Protein AF-A0A2T9JF38-F1 (afdb_monomer_lite)

Radius of gyration: 33.69 Å; chains: 1; bounding box: 72×88×71 Å

Sequence (178 aa):
MRRSRATEAAFLSAVFTAFGACALAQDLPLPDLKAVETLREDLQLEVWINGRNTGLVAAVVREADGRLRMRADEMRAVGLAAPGMELVELATIRGLSATYDDLGQRLMVTADIDQLAIQRFDLSVRREAAGAPRQDLGAVLNYIFSADGGQTDADDRLGVDALGLAVEAMKVVHPGRC

Structure (mmCIF, N/CA/C/O backbone):
data_AF-A0A2T9JF38-F1
#
_entry.id   AF-A0A2T9JF38-F1
#
loop_
_atom_site.group_PDB
_atom_site.id
_atom_site.type_symbol
_atom_site.label_atom_id
_atom_site.label_alt_id
_atom_site.label_comp_id
_atom_site.label_asym_id
_atom_site.label_entity_id
_a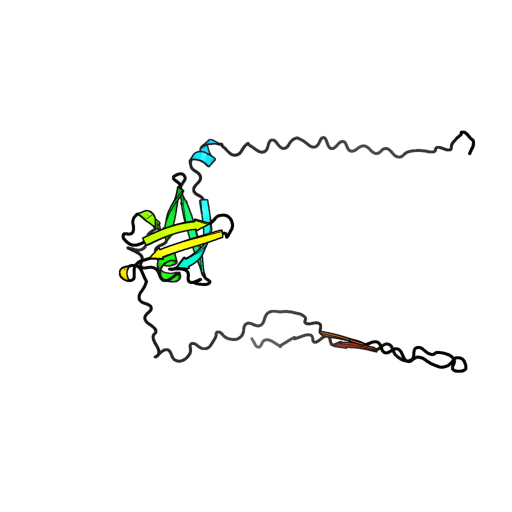tom_site.label_seq_id
_atom_site.pdbx_PDB_ins_code
_atom_site.Cartn_x
_atom_site.Cartn_y
_atom_site.Cartn_z
_atom_site.occupancy
_atom_site.B_iso_or_equiv
_atom_site.auth_seq_id
_atom_site.auth_comp_id
_atom_site.auth_asym_id
_atom_site.auth_atom_id
_atom_site.pdbx_PDB_model_num
ATOM 1 N N . MET A 1 1 ? 2.258 63.583 -37.640 1.00 39.22 1 MET A N 1
ATOM 2 C CA . MET A 1 1 ? 1.089 64.437 -37.311 1.00 39.22 1 MET A CA 1
ATOM 3 C C . MET A 1 1 ? 0.297 64.709 -38.587 1.00 39.22 1 MET A C 1
ATOM 5 O O . MET A 1 1 ? 0.940 65.047 -39.568 1.00 39.22 1 MET A O 1
ATOM 9 N N . ARG A 1 2 ? -1.051 64.636 -38.521 1.00 37.09 2 ARG A N 1
ATOM 10 C CA . ARG A 1 2 ? -2.066 64.882 -39.588 1.00 37.09 2 ARG A CA 1
ATOM 11 C C . ARG A 1 2 ? -2.128 63.821 -40.708 1.00 37.09 2 ARG A C 1
ATOM 13 O O . ARG A 1 2 ? -1.087 63.416 -41.183 1.00 37.09 2 ARG A O 1
ATOM 20 N N . ARG A 1 3 ? -3.272 63.375 -41.250 1.00 40.91 3 ARG A N 1
ATOM 21 C CA . ARG A 1 3 ? -4.724 63.397 -40.933 1.00 40.91 3 ARG A CA 1
ATOM 22 C C . ARG A 1 3 ? -5.408 62.676 -42.128 1.00 40.91 3 ARG A C 1
ATOM 24 O O . ARG A 1 3 ? -5.116 63.109 -43.230 1.00 40.91 3 ARG A O 1
ATOM 31 N N . SER A 1 4 ? -6.352 61.737 -41.894 1.00 42.59 4 SER A N 1
ATOM 32 C CA . SER A 1 4 ? -7.559 61.401 -42.729 1.00 42.59 4 SER A CA 1
ATOM 33 C C . SER A 1 4 ? -7.383 60.996 -44.221 1.00 42.59 4 SER A C 1
ATOM 35 O O . SER A 1 4 ? -6.493 61.498 -44.876 1.00 42.59 4 SER A O 1
ATOM 37 N N . ARG A 1 5 ? -8.211 60.198 -44.920 1.00 45.69 5 ARG A N 1
ATOM 38 C CA . ARG A 1 5 ? -9.426 59.364 -44.733 1.00 45.69 5 ARG A CA 1
ATOM 39 C C . ARG A 1 5 ? -9.682 58.658 -46.099 1.00 45.69 5 ARG A C 1
ATOM 41 O O . ARG A 1 5 ? -9.418 59.318 -47.093 1.00 45.69 5 ARG A O 1
ATOM 48 N N . ALA A 1 6 ? -10.333 57.477 -46.094 1.00 41.47 6 ALA A N 1
ATOM 49 C CA . ALA A 1 6 ? -11.265 56.951 -47.131 1.00 41.47 6 ALA A CA 1
ATOM 50 C C . ALA A 1 6 ? -10.674 56.648 -48.545 1.00 41.47 6 ALA A C 1
ATOM 52 O O . ALA A 1 6 ? -9.717 57.286 -48.946 1.00 41.47 6 ALA A O 1
ATOM 53 N N . THR A 1 7 ? -11.111 55.690 -49.372 1.00 43.50 7 THR A N 1
ATOM 54 C CA . THR A 1 7 ? -12.379 54.952 -49.529 1.00 43.50 7 THR A CA 1
ATOM 55 C C . THR A 1 7 ? -12.152 53.804 -50.540 1.00 43.50 7 THR A C 1
ATOM 57 O O . THR A 1 7 ? -11.337 53.976 -51.438 1.00 43.50 7 THR A O 1
ATOM 60 N N . GLU A 1 8 ? -12.941 52.723 -50.404 1.00 41.94 8 GLU A N 1
ATOM 61 C CA . GLU A 1 8 ? -13.509 51.848 -51.466 1.00 41.94 8 GLU A CA 1
ATOM 62 C C . GLU A 1 8 ? -12.594 51.090 -52.454 1.00 41.94 8 GLU A C 1
ATOM 64 O O . GLU A 1 8 ? -11.522 51.533 -52.825 1.00 41.94 8 GLU A O 1
ATOM 69 N N . ALA A 1 9 ? -12.987 49.981 -53.080 1.00 37.94 9 ALA A N 1
ATOM 70 C CA . ALA A 1 9 ? -13.940 48.888 -52.860 1.00 37.94 9 ALA A CA 1
ATOM 71 C C . ALA A 1 9 ? -13.907 48.055 -54.157 1.00 37.94 9 ALA A C 1
ATOM 73 O O . ALA A 1 9 ? -13.873 48.626 -55.243 1.00 37.94 9 ALA A O 1
ATOM 74 N N . ALA A 1 10 ? -13.954 46.729 -54.040 1.00 40.03 10 ALA A N 1
ATOM 75 C CA . ALA A 1 10 ? -14.469 45.767 -55.029 1.00 40.03 10 ALA A CA 1
ATOM 76 C C . ALA A 1 10 ? -14.359 44.394 -54.336 1.00 40.03 10 ALA A C 1
ATOM 78 O O . ALA A 1 10 ? -13.254 43.910 -54.128 1.00 40.03 10 ALA A O 1
ATOM 79 N N . PHE A 1 11 ? -15.375 43.830 -53.674 1.00 39.81 11 PHE A N 1
ATOM 80 C CA . PHE A 1 11 ? -16.664 43.307 -54.156 1.00 39.81 11 PHE A CA 1
ATOM 81 C C . PHE A 1 11 ? -16.577 42.422 -55.404 1.00 39.81 11 PHE A C 1
ATOM 83 O O . PHE A 1 11 ? -16.560 42.930 -56.517 1.00 39.81 11 PHE A O 1
ATOM 90 N N . LEU A 1 12 ? -16.609 41.101 -55.184 1.00 36.16 12 LEU A N 1
ATOM 91 C CA . LEU A 1 12 ? -17.494 40.128 -55.855 1.00 36.16 12 LEU A CA 1
ATOM 92 C C . LEU A 1 12 ? -17.318 38.764 -55.157 1.00 36.16 12 LEU A C 1
ATOM 94 O O . LEU A 1 12 ? -16.250 38.168 -55.197 1.00 36.16 12 LEU A O 1
ATOM 98 N N . SER A 1 13 ? -18.252 38.423 -54.264 1.00 35.19 13 SER A N 1
ATOM 99 C CA . SER A 1 13 ? -19.348 37.451 -54.475 1.00 35.19 13 SER A CA 1
ATOM 100 C C . SER A 1 13 ? -18.875 35.997 -54.407 1.00 35.19 13 SER A C 1
ATOM 102 O O . SER A 1 13 ? -18.159 35.521 -55.272 1.00 35.19 13 SER A O 1
ATOM 104 N N . ALA A 1 14 ? -19.133 35.302 -53.300 1.00 44.84 14 ALA A N 1
ATOM 105 C CA . ALA A 1 14 ? -20.412 34.674 -52.935 1.00 44.84 14 ALA A CA 1
ATOM 106 C C . ALA A 1 14 ? -20.566 33.277 -53.552 1.00 44.84 14 ALA A C 1
ATOM 108 O O . ALA A 1 14 ? -21.000 33.133 -54.688 1.00 44.84 14 ALA A O 1
ATOM 109 N N . VAL A 1 15 ? -20.316 32.254 -52.731 1.00 45.62 15 VAL A N 1
ATOM 110 C CA . VAL A 1 15 ? -21.091 31.010 -52.764 1.00 45.62 15 VAL A CA 1
ATOM 111 C C . VAL A 1 15 ? -21.469 30.687 -51.323 1.00 45.62 15 VAL A C 1
ATOM 113 O O . VAL A 1 15 ? -20.693 30.146 -50.540 1.00 45.62 15 VAL A O 1
ATOM 116 N N . PHE A 1 16 ? -22.677 31.111 -50.971 1.00 44.50 16 PHE A N 1
ATOM 117 C CA . PHE A 1 16 ? -23.391 30.702 -49.775 1.00 44.50 16 PHE A CA 1
ATOM 118 C C . PHE A 1 16 ? -23.996 29.331 -50.095 1.00 44.50 16 PHE A C 1
ATOM 120 O O . PHE A 1 16 ? -24.959 29.254 -50.855 1.00 44.50 16 PHE A O 1
ATOM 127 N N . THR A 1 17 ? -23.423 28.252 -49.560 1.00 50.06 17 THR A N 1
ATOM 128 C CA . THR A 1 17 ? -24.114 26.955 -49.538 1.00 50.06 17 THR A CA 1
ATOM 129 C C . THR A 1 17 ? -24.452 26.650 -48.093 1.00 50.06 17 THR A C 1
ATOM 131 O O . THR A 1 17 ? -23.574 26.465 -47.253 1.00 50.06 17 THR A O 1
ATOM 134 N N . ALA A 1 18 ? -25.748 26.691 -47.816 1.00 51.22 18 ALA A N 1
ATOM 135 C CA . ALA A 1 18 ? -26.342 26.421 -46.529 1.00 51.22 18 ALA A CA 1
ATOM 136 C C . ALA A 1 18 ? -26.064 24.980 -46.092 1.00 51.22 18 ALA A C 1
ATOM 138 O O . ALA A 1 18 ? -26.424 24.041 -46.794 1.00 51.22 18 ALA A O 1
ATOM 139 N N . PHE A 1 19 ? -25.531 24.814 -44.886 1.00 38.62 19 PHE A N 1
ATOM 140 C CA . PHE A 1 19 ? -25.951 23.723 -44.020 1.00 38.62 19 PHE A CA 1
ATOM 141 C C . PHE A 1 19 ? -26.128 24.301 -42.624 1.00 38.62 19 PHE A C 1
ATOM 143 O O . PHE A 1 19 ? -25.174 24.548 -41.888 1.00 38.62 19 PHE A O 1
ATOM 150 N N . GLY A 1 20 ? -27.387 24.586 -42.294 1.00 50.03 20 GLY A N 1
ATOM 151 C CA . GLY A 1 20 ? -27.786 24.787 -40.918 1.00 50.03 20 GLY A CA 1
ATOM 152 C C . GLY A 1 20 ? -27.556 23.484 -40.167 1.00 50.03 20 GLY A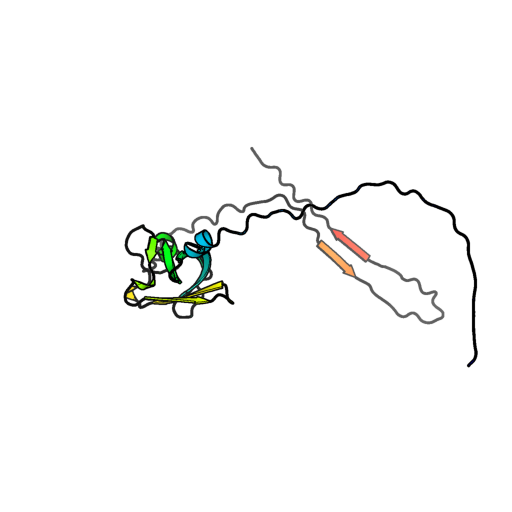 C 1
ATOM 153 O O . GLY A 1 20 ? -28.314 22.534 -40.327 1.00 50.03 20 GLY A O 1
ATOM 154 N N . ALA A 1 21 ? -26.522 23.449 -39.339 1.00 43.59 21 ALA A N 1
ATOM 155 C CA . ALA A 1 21 ? -26.504 22.578 -38.184 1.00 43.59 21 ALA A CA 1
ATOM 156 C C . ALA A 1 21 ? -26.959 23.435 -37.005 1.00 43.59 21 ALA A C 1
ATOM 158 O O . ALA A 1 21 ? -26.176 24.134 -36.365 1.00 43.59 21 ALA A O 1
ATOM 159 N N . CYS A 1 22 ? -28.268 23.408 -36.764 1.00 35.56 22 CYS A N 1
ATOM 160 C CA . CYS A 1 22 ? -28.802 23.623 -35.433 1.00 35.56 22 CYS A CA 1
ATOM 161 C C . CYS A 1 22 ? -28.127 22.553 -34.566 1.00 35.56 22 CYS A C 1
ATOM 163 O O . CYS A 1 22 ? -28.496 21.381 -34.623 1.00 35.56 22 CYS A O 1
ATOM 165 N N . ALA A 1 23 ? -27.039 22.912 -33.886 1.00 44.31 23 ALA A N 1
ATOM 166 C CA . ALA A 1 23 ? -26.442 22.037 -32.900 1.00 44.31 23 ALA A CA 1
ATOM 167 C C . ALA A 1 23 ? -27.452 21.967 -31.759 1.00 44.31 23 ALA A C 1
ATOM 169 O O . ALA A 1 23 ? -27.572 22.893 -30.958 1.00 44.31 23 ALA A O 1
ATOM 170 N N . LEU A 1 24 ? -28.248 20.900 -31.783 1.00 45.22 24 LEU A N 1
ATOM 171 C CA . LEU A 1 24 ? -29.112 20.507 -30.691 1.00 45.22 24 LEU A CA 1
ATOM 172 C C . LEU A 1 24 ? -28.282 20.581 -29.415 1.00 45.22 24 LEU A C 1
ATOM 174 O O . LEU A 1 24 ? -27.229 19.944 -29.325 1.00 45.22 24 LEU A O 1
ATOM 178 N N . ALA A 1 25 ? -28.758 21.368 -28.451 1.00 46.97 25 ALA A N 1
ATOM 179 C CA . ALA A 1 25 ? -28.444 21.119 -27.061 1.00 46.97 25 ALA A CA 1
ATOM 180 C C . ALA A 1 25 ? -28.701 19.627 -26.859 1.00 46.97 25 ALA A C 1
ATOM 182 O O . ALA A 1 25 ? -29.839 19.165 -26.960 1.00 46.97 25 ALA A O 1
ATOM 183 N N . GLN A 1 26 ? -27.625 18.857 -26.737 1.00 52.41 26 GLN A N 1
ATOM 184 C CA . GLN A 1 26 ? -27.740 17.476 -26.336 1.00 52.41 26 GLN A CA 1
ATOM 185 C C . GLN A 1 26 ? -28.323 17.569 -24.937 1.00 52.41 26 GLN A C 1
ATOM 187 O O . GLN A 1 26 ? -27.658 18.063 -24.026 1.00 52.41 26 GLN A O 1
ATOM 192 N N . ASP A 1 27 ? -29.590 17.189 -24.813 1.00 55.12 27 ASP A N 1
ATOM 193 C CA . ASP A 1 27 ? -30.247 16.915 -23.546 1.00 55.12 27 ASP A CA 1
ATOM 194 C C . ASP A 1 27 ? -29.539 15.675 -22.984 1.00 55.12 27 ASP A C 1
ATOM 196 O O . ASP A 1 27 ? -30.006 14.541 -23.083 1.00 55.12 27 ASP A O 1
ATOM 200 N N . LEU A 1 28 ? -28.291 15.881 -22.550 1.00 56.44 28 LEU A N 1
ATOM 201 C CA . LEU A 1 28 ? -27.549 14.955 -21.724 1.00 56.44 28 LEU A CA 1
ATOM 202 C C . LEU A 1 28 ? -28.453 14.784 -20.512 1.00 56.44 28 LEU A C 1
ATOM 204 O O . LEU A 1 28 ? -28.670 15.781 -19.816 1.00 56.44 28 LEU A O 1
ATOM 208 N N . PRO A 1 29 ? -29.029 13.588 -20.282 1.00 66.19 29 PRO A N 1
ATOM 209 C CA . PRO A 1 29 ? -29.806 13.378 -19.079 1.00 66.19 29 PRO A CA 1
ATOM 210 C C . PRO A 1 29 ? -28.912 13.817 -17.928 1.00 66.19 29 PRO A C 1
ATOM 212 O O . PRO A 1 29 ? -27.782 13.327 -17.811 1.00 66.19 29 PRO A O 1
ATOM 215 N N . LEU A 1 30 ? -29.372 14.809 -17.155 1.00 63.31 30 LEU A N 1
ATOM 216 C CA . LEU A 1 30 ? -28.656 15.219 -15.958 1.00 63.31 30 LEU A CA 1
ATOM 217 C C . LEU A 1 30 ? -28.352 13.928 -15.196 1.00 63.31 30 LEU A C 1
ATOM 219 O O . LEU A 1 30 ? -29.279 13.120 -15.044 1.00 63.31 30 LEU A O 1
ATOM 223 N N . PRO A 1 31 ? -27.089 13.682 -14.795 1.00 63.31 31 PRO A N 1
ATOM 224 C CA . PRO A 1 31 ? -26.779 12.511 -13.994 1.00 63.31 31 PRO A CA 1
ATOM 225 C C . PRO A 1 31 ? -27.791 12.486 -12.859 1.00 63.31 31 PRO A C 1
ATOM 227 O O . PRO A 1 31 ? -28.000 13.512 -12.208 1.00 63.31 31 PRO A O 1
ATOM 230 N N . ASP A 1 32 ? -28.497 11.363 -12.720 1.00 61.88 32 ASP A N 1
ATOM 231 C CA . ASP A 1 32 ? -29.547 11.227 -11.723 1.00 61.88 32 ASP A CA 1
ATOM 232 C C . ASP A 1 32 ? -28.925 11.593 -10.374 1.00 61.88 32 ASP A C 1
ATOM 234 O O . ASP A 1 32 ? -28.057 10.886 -9.864 1.00 61.88 32 ASP A O 1
ATOM 238 N N . LEU A 1 33 ? -29.295 12.751 -9.825 1.00 57.59 33 LEU A N 1
ATOM 239 C CA . LEU A 1 33 ? -28.689 13.269 -8.600 1.00 57.59 33 LEU A CA 1
ATOM 240 C C . LEU A 1 33 ? -28.942 12.301 -7.429 1.00 57.59 33 LEU A C 1
ATOM 242 O O . LEU A 1 33 ? -28.166 12.282 -6.478 1.00 57.59 33 LEU A O 1
ATOM 246 N N . LYS A 1 34 ? -29.954 11.421 -7.540 1.00 55.28 34 LYS A N 1
ATOM 247 C CA . LYS A 1 34 ? -30.171 10.298 -6.614 1.00 55.28 34 LYS A CA 1
ATOM 248 C C . LYS A 1 34 ? -29.174 9.149 -6.794 1.00 55.28 34 LYS A C 1
ATOM 250 O O . LYS A 1 34 ? -28.845 8.473 -5.822 1.00 55.28 34 LYS A O 1
ATOM 255 N N . ALA A 1 35 ? -28.665 8.922 -8.006 1.00 55.59 35 ALA A N 1
ATOM 256 C CA . ALA A 1 35 ? -27.570 7.977 -8.238 1.00 55.59 35 ALA A CA 1
ATOM 257 C C . ALA A 1 35 ? -26.249 8.495 -7.645 1.00 55.59 35 ALA A C 1
ATOM 259 O O . ALA A 1 35 ? -25.429 7.700 -7.199 1.00 55.59 35 ALA A O 1
ATOM 260 N N . VAL A 1 36 ? -26.073 9.820 -7.560 1.00 54.75 36 VAL A N 1
ATOM 261 C CA . VAL A 1 36 ? -24.929 10.437 -6.866 1.00 54.75 36 VAL A CA 1
ATOM 262 C C . VAL A 1 36 ? -25.018 10.238 -5.341 1.00 54.75 36 VAL A C 1
ATOM 264 O O . VAL A 1 36 ? -24.005 10.018 -4.687 1.00 54.75 36 VAL A O 1
ATOM 267 N N . GLU A 1 37 ? -26.225 10.215 -4.765 1.00 55.34 37 GLU A N 1
ATOM 268 C CA . GLU A 1 37 ? -26.452 9.913 -3.335 1.00 55.34 37 GLU A CA 1
ATOM 269 C C . GLU A 1 37 ? -26.152 8.449 -2.957 1.00 55.34 37 GLU A C 1
ATOM 271 O O . GLU A 1 37 ? -25.930 8.135 -1.791 1.00 55.34 37 GLU A O 1
ATOM 276 N N . THR A 1 38 ? -26.111 7.549 -3.942 1.00 58.97 38 THR A N 1
ATOM 277 C CA . THR A 1 38 ? -25.743 6.132 -3.777 1.00 58.97 38 THR A CA 1
ATOM 278 C C . THR A 1 38 ? -24.448 5.788 -4.515 1.00 58.97 38 THR A C 1
ATOM 280 O O . THR A 1 38 ? -24.205 4.622 -4.839 1.00 58.97 38 THR A O 1
ATOM 283 N N . LEU A 1 39 ? -23.604 6.792 -4.781 1.00 70.00 39 LEU A N 1
ATOM 284 C CA . LEU A 1 39 ? -22.399 6.620 -5.581 1.00 70.00 39 LEU A CA 1
ATOM 285 C C . LEU A 1 39 ? -21.367 5.801 -4.809 1.00 70.00 39 LEU A C 1
ATOM 287 O O . LEU A 1 39 ? -20.657 6.276 -3.925 1.00 70.00 39 LEU A O 1
ATOM 291 N N . ARG A 1 40 ? -21.321 4.521 -5.154 1.00 82.50 40 ARG A N 1
ATOM 292 C CA . ARG A 1 40 ? -20.204 3.644 -4.856 1.00 82.50 40 ARG A CA 1
ATOM 293 C C . ARG A 1 40 ? -19.128 3.915 -5.901 1.00 82.50 40 ARG A C 1
ATOM 295 O O . ARG A 1 40 ? -19.359 3.692 -7.086 1.00 82.50 40 ARG A O 1
ATOM 302 N N . GLU A 1 41 ? -17.974 4.389 -5.458 1.00 88.12 41 GLU A N 1
ATOM 303 C CA . GLU A 1 41 ? -16.841 4.704 -6.326 1.00 88.12 41 GLU A CA 1
ATOM 304 C C . GLU A 1 41 ? -15.815 3.572 -6.242 1.00 88.12 41 GLU A C 1
ATOM 306 O O . GLU A 1 41 ? -15.336 3.236 -5.158 1.00 88.12 41 GLU A O 1
ATOM 311 N N . ASP A 1 42 ? -15.475 2.972 -7.381 1.00 90.69 42 ASP A N 1
ATOM 312 C CA . ASP A 1 42 ? -14.341 2.055 -7.483 1.00 90.69 42 ASP A CA 1
ATOM 313 C C . ASP A 1 42 ? -13.075 2.876 -7.777 1.00 90.69 42 ASP A C 1
ATOM 315 O O . ASP A 1 42 ? -12.896 3.419 -8.868 1.00 90.69 42 ASP A O 1
ATOM 319 N N . LEU A 1 43 ? -12.200 2.985 -6.782 1.00 91.56 43 LEU A N 1
ATOM 320 C CA . LEU A 1 43 ? -10.957 3.747 -6.818 1.00 91.56 43 LEU A CA 1
ATOM 321 C C . LEU A 1 43 ? -9.764 2.810 -7.024 1.00 91.56 43 LEU A C 1
ATOM 323 O O . LEU A 1 43 ? -9.700 1.721 -6.458 1.00 91.56 43 LEU A O 1
ATOM 327 N N . GLN A 1 44 ? -8.790 3.256 -7.812 1.00 92.81 44 GLN A N 1
ATOM 328 C CA . GLN A 1 44 ? -7.494 2.595 -7.967 1.00 92.81 44 GLN A CA 1
ATOM 329 C C . GLN A 1 44 ? -6.453 3.458 -7.264 1.00 92.81 44 GLN A C 1
ATOM 331 O O . GLN A 1 44 ? -6.158 4.555 -7.737 1.00 92.81 44 GLN A O 1
ATOM 336 N N . LEU A 1 45 ? -5.961 3.003 -6.112 1.00 93.62 45 LEU A N 1
ATOM 337 C CA . LEU A 1 45 ? -5.139 3.817 -5.214 1.00 93.62 45 LEU A CA 1
ATOM 338 C C . LEU A 1 45 ? -3.768 3.188 -4.994 1.00 93.62 45 LEU A C 1
ATOM 340 O O . LEU A 1 45 ? -3.665 1.990 -4.734 1.00 93.62 45 LEU A O 1
ATOM 344 N N . GLU A 1 46 ? -2.719 4.008 -5.047 1.00 94.00 46 GLU A N 1
ATOM 345 C CA . GLU A 1 46 ? -1.375 3.586 -4.643 1.00 94.00 46 GLU A CA 1
ATOM 346 C C . GLU A 1 46 ? -1.337 3.372 -3.124 1.00 94.00 46 GLU A C 1
ATOM 348 O O . GLU A 1 46 ? -1.712 4.261 -2.354 1.00 94.00 46 GLU A O 1
ATOM 353 N N . VAL A 1 47 ? -0.874 2.204 -2.676 1.00 92.94 47 VAL A N 1
ATOM 354 C CA . VAL A 1 47 ? -0.921 1.833 -1.258 1.00 92.9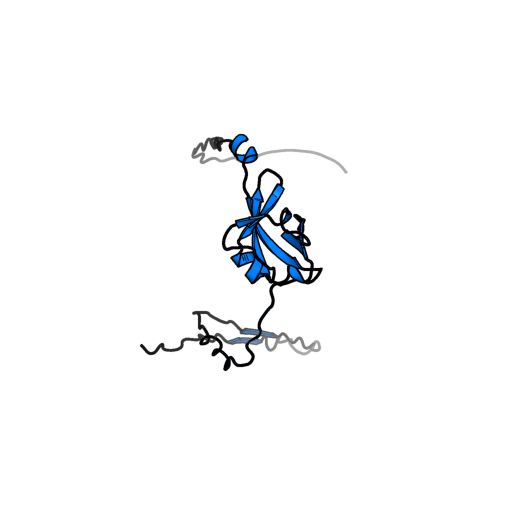4 47 VAL A CA 1
ATOM 355 C C . VAL A 1 47 ? 0.395 2.134 -0.550 1.00 92.94 47 VAL A C 1
ATOM 357 O O . VAL A 1 47 ? 1.472 1.661 -0.923 1.00 92.94 47 VAL A O 1
ATOM 360 N N . TRP A 1 48 ? 0.292 2.890 0.537 1.00 94.31 48 TRP A N 1
ATOM 361 C CA . TRP A 1 48 ? 1.393 3.233 1.424 1.00 94.31 48 TRP A CA 1
ATOM 362 C C . TRP A 1 48 ? 1.121 2.639 2.799 1.00 94.31 48 TRP A C 1
ATOM 364 O O . TRP A 1 48 ? 0.106 2.957 3.407 1.00 94.31 48 TRP A O 1
ATOM 374 N N . ILE A 1 49 ? 2.022 1.803 3.312 1.00 93.12 49 ILE A N 1
ATOM 375 C CA . ILE A 1 49 ? 1.854 1.136 4.610 1.00 93.12 49 ILE A CA 1
ATOM 376 C C . ILE A 1 49 ? 2.916 1.649 5.574 1.00 93.12 49 ILE A C 1
ATOM 378 O O . ILE A 1 49 ? 4.110 1.539 5.300 1.00 93.12 49 ILE A O 1
ATOM 382 N N . ASN A 1 50 ? 2.496 2.209 6.710 1.00 93.19 50 ASN A N 1
ATOM 383 C CA . ASN A 1 50 ? 3.381 2.744 7.751 1.00 93.19 50 ASN A CA 1
ATOM 384 C C . ASN A 1 50 ? 4.440 3.718 7.186 1.00 93.19 50 ASN A C 1
ATOM 386 O O . ASN A 1 50 ? 5.610 3.685 7.566 1.00 93.19 50 ASN A O 1
ATOM 390 N N . GLY A 1 51 ? 4.038 4.555 6.222 1.00 88.62 51 GLY A N 1
ATOM 391 C CA . GLY A 1 51 ? 4.909 5.524 5.543 1.00 88.62 51 GLY A CA 1
ATOM 392 C C . GLY A 1 51 ? 5.832 4.940 4.464 1.00 88.62 51 GLY A C 1
ATOM 393 O O . GLY A 1 51 ? 6.564 5.691 3.823 1.00 88.62 51 GLY A O 1
ATOM 394 N N . ARG A 1 52 ? 5.800 3.623 4.224 1.00 89.19 52 ARG A N 1
ATOM 395 C CA . ARG A 1 52 ? 6.539 2.961 3.144 1.00 89.19 52 ARG A CA 1
ATOM 396 C C . ARG A 1 52 ? 5.647 2.799 1.917 1.00 89.19 52 ARG A C 1
ATOM 398 O O . ARG A 1 52 ? 4.562 2.230 2.010 1.00 89.19 52 ARG A O 1
ATOM 405 N N . ASN A 1 53 ? 6.147 3.229 0.762 1.00 89.06 53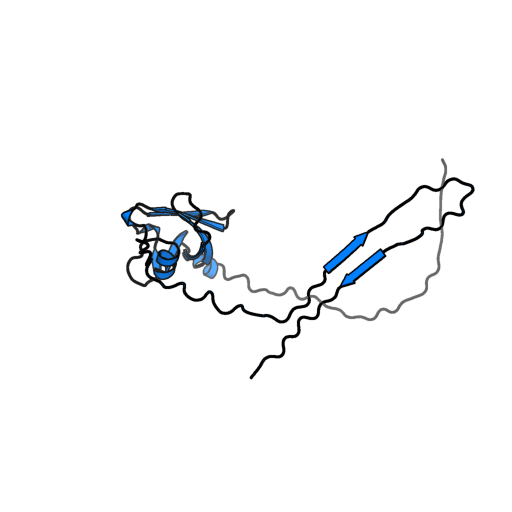 ASN A N 1
ATOM 406 C CA . ASN A 1 53 ? 5.504 2.941 -0.514 1.00 89.06 53 ASN A CA 1
ATOM 407 C C . ASN A 1 53 ? 5.638 1.442 -0.841 1.00 89.06 53 ASN A C 1
ATOM 409 O O . ASN A 1 53 ? 6.747 0.901 -0.823 1.00 89.06 53 ASN A O 1
ATOM 413 N N . THR A 1 54 ? 4.515 0.778 -1.116 1.00 87.75 54 THR A N 1
ATOM 414 C CA . THR A 1 54 ? 4.499 -0.623 -1.568 1.00 87.75 54 THR A CA 1
ATOM 415 C C . THR A 1 54 ? 4.791 -0.756 -3.066 1.00 87.75 54 THR A C 1
ATOM 417 O O . THR A 1 54 ? 5.204 -1.821 -3.513 1.00 87.75 54 THR A O 1
ATOM 420 N N . GLY A 1 55 ? 4.609 0.322 -3.835 1.00 88.00 55 GLY A N 1
ATOM 421 C CA . GLY A 1 55 ? 4.667 0.352 -5.295 1.00 88.00 55 GLY A CA 1
ATOM 422 C C . GLY A 1 55 ? 3.468 -0.329 -5.958 1.00 88.00 55 GLY A C 1
ATOM 423 O O . GLY A 1 55 ? 3.487 -0.551 -7.166 1.00 88.00 55 GLY A O 1
ATOM 424 N N . LEU A 1 56 ? 2.453 -0.696 -5.172 1.00 90.25 56 LEU A N 1
ATOM 425 C CA . LEU A 1 56 ? 1.285 -1.440 -5.619 1.00 90.25 56 LEU A CA 1
ATOM 426 C C . LEU A 1 56 ? 0.060 -0.531 -5.650 1.00 90.25 56 LEU A C 1
ATOM 428 O O . LEU A 1 56 ? -0.129 0.325 -4.784 1.00 90.25 56 LEU A O 1
ATOM 432 N N . VAL A 1 57 ? -0.781 -0.754 -6.656 1.00 92.19 57 VAL A N 1
ATOM 433 C CA . VAL A 1 57 ? -2.083 -0.106 -6.804 1.00 92.19 57 VAL A CA 1
ATOM 434 C C . VAL A 1 57 ? -3.147 -1.135 -6.464 1.00 92.19 57 VAL A C 1
ATOM 436 O O . VAL A 1 57 ? -3.137 -2.221 -7.039 1.00 92.19 57 VAL A O 1
ATOM 439 N N . ALA A 1 58 ? -4.035 -0.797 -5.533 1.00 91.19 58 ALA A N 1
ATOM 440 C CA . ALA A 1 58 ? -5.126 -1.665 -5.109 1.00 91.19 58 ALA A CA 1
ATOM 441 C C . ALA A 1 58 ? -6.484 -1.060 -5.457 1.00 91.19 58 ALA A C 1
ATOM 443 O O . ALA A 1 58 ? -6.684 0.159 -5.387 1.00 91.19 58 ALA A O 1
ATOM 444 N N . ALA A 1 59 ? -7.433 -1.943 -5.761 1.00 93.25 59 ALA A N 1
ATOM 445 C CA . ALA A 1 59 ? -8.824 -1.573 -5.961 1.00 93.25 59 ALA A CA 1
ATOM 446 C C . ALA A 1 59 ? -9.524 -1.364 -4.607 1.00 93.25 59 ALA A C 1
ATOM 448 O O . ALA A 1 59 ? -9.688 -2.299 -3.814 1.00 93.25 59 ALA A O 1
ATOM 449 N N . VAL A 1 60 ? -9.967 -0.133 -4.358 1.00 92.38 60 VAL A N 1
ATOM 450 C CA . VAL A 1 60 ? -10.673 0.277 -3.144 1.00 92.38 60 VAL A CA 1
ATOM 451 C C . VAL A 1 60 ? -12.038 0.815 -3.517 1.00 92.38 60 VAL A C 1
ATOM 453 O O . VAL A 1 60 ? -12.179 1.678 -4.368 1.00 92.38 60 VAL A O 1
ATOM 456 N N . VAL A 1 61 ? -13.057 0.324 -2.839 1.00 92.75 61 VAL A N 1
ATOM 457 C CA . VAL A 1 61 ? -14.427 0.779 -2.993 1.00 92.75 61 VAL A CA 1
ATOM 458 C C . VAL A 1 61 ? -14.694 1.841 -1.940 1.00 92.75 61 VAL A C 1
ATOM 460 O O . VAL A 1 61 ? -14.601 1.556 -0.745 1.00 92.75 61 VAL A O 1
ATOM 463 N N . ARG A 1 62 ? -15.080 3.040 -2.363 1.00 91.12 62 ARG A N 1
ATOM 464 C CA . ARG A 1 62 ? -15.602 4.075 -1.475 1.00 91.12 62 ARG A CA 1
ATOM 465 C C . ARG A 1 62 ? -17.125 4.053 -1.520 1.00 91.12 62 ARG A C 1
ATOM 467 O O . ARG A 1 62 ? -17.727 4.170 -2.583 1.00 91.12 62 ARG A O 1
ATOM 474 N N . GLU A 1 63 ? -17.752 3.837 -0.370 1.00 90.00 63 GLU A N 1
ATOM 475 C CA . GLU A 1 63 ? -19.209 3.938 -0.245 1.00 90.00 63 GLU A CA 1
ATOM 476 C C . GLU A 1 63 ? -19.656 5.397 -0.120 1.00 90.00 63 GLU A C 1
ATOM 478 O O . GLU A 1 63 ? -18.858 6.263 0.240 1.00 90.00 63 GLU A O 1
ATOM 483 N N . ALA A 1 64 ? -20.950 5.653 -0.333 1.00 83.19 64 ALA A N 1
ATOM 484 C CA . ALA A 1 64 ? -21.556 6.978 -0.168 1.00 83.19 64 ALA A CA 1
ATOM 485 C C . ALA A 1 64 ? -21.313 7.580 1.234 1.00 83.19 64 ALA A C 1
ATOM 487 O O . ALA A 1 64 ? -21.153 8.789 1.374 1.00 83.19 64 ALA A O 1
ATOM 488 N N . ASP A 1 65 ? -21.179 6.728 2.259 1.00 82.75 65 ASP A N 1
ATOM 489 C CA . ASP A 1 65 ? -20.848 7.118 3.639 1.00 82.75 65 ASP A CA 1
ATOM 490 C C . ASP A 1 65 ? -19.366 7.523 3.828 1.00 82.75 65 ASP A C 1
ATOM 492 O O . ASP A 1 65 ? -18.932 7.825 4.938 1.00 82.75 65 ASP A O 1
ATOM 496 N N . GLY A 1 66 ? -18.548 7.463 2.771 1.00 84.81 66 GLY A N 1
ATOM 497 C CA . GLY A 1 66 ? -17.102 7.708 2.808 1.00 84.81 66 GLY A CA 1
ATOM 498 C C . GLY A 1 66 ? -16.275 6.533 3.336 1.00 84.81 66 GLY A C 1
ATOM 499 O O . GLY A 1 66 ? -15.054 6.640 3.452 1.00 84.81 66 GLY A O 1
ATOM 500 N N . ARG A 1 67 ? -16.916 5.401 3.643 1.00 89.88 67 ARG A N 1
ATOM 501 C CA . ARG A 1 67 ? -16.237 4.189 4.112 1.00 89.88 67 ARG A CA 1
ATOM 502 C C . ARG A 1 67 ? -15.447 3.546 2.985 1.00 89.88 67 ARG A C 1
ATOM 504 O O . ARG A 1 67 ? -15.951 3.395 1.875 1.00 89.88 67 ARG A O 1
ATOM 511 N N . LEU A 1 68 ? -14.233 3.118 3.310 1.00 92.31 68 LEU A N 1
ATOM 512 C CA . LEU A 1 68 ? -13.342 2.440 2.380 1.00 92.31 68 LEU A CA 1
ATOM 513 C C . LEU A 1 68 ? -13.414 0.932 2.604 1.00 92.31 68 LEU A C 1
ATOM 515 O O . LEU A 1 68 ? -13.215 0.430 3.717 1.00 92.31 68 LEU A O 1
ATOM 519 N N . ARG A 1 69 ? -13.685 0.207 1.526 1.00 93.00 69 ARG A N 1
ATOM 520 C CA . ARG A 1 69 ? -13.750 -1.248 1.498 1.00 93.00 69 ARG A CA 1
ATOM 521 C C . ARG A 1 69 ? -12.757 -1.792 0.484 1.00 93.00 69 ARG A C 1
ATOM 523 O O . ARG A 1 69 ? -12.616 -1.249 -0.604 1.00 93.00 69 ARG A O 1
ATOM 530 N N . MET A 1 70 ? -12.079 -2.876 0.823 1.00 93.12 70 MET A N 1
ATOM 531 C CA . MET A 1 70 ? -11.067 -3.502 -0.025 1.00 93.12 70 MET A CA 1
ATOM 532 C C . MET A 1 70 ? -11.312 -5.005 -0.078 1.00 93.12 70 MET A C 1
ATOM 534 O O . MET A 1 70 ? -11.779 -5.601 0.892 1.00 93.12 70 MET A O 1
ATOM 538 N N . ARG A 1 71 ? -11.038 -5.644 -1.217 1.00 92.81 71 ARG A N 1
ATOM 539 C CA . ARG A 1 71 ? -11.127 -7.107 -1.306 1.00 92.81 71 ARG A CA 1
ATOM 540 C C . ARG A 1 71 ? -10.026 -7.743 -0.464 1.00 92.81 71 ARG A C 1
ATOM 542 O O . ARG A 1 71 ? -8.902 -7.249 -0.444 1.00 92.81 71 ARG A O 1
ATOM 549 N N . ALA A 1 72 ? -10.330 -8.870 0.172 1.00 90.69 72 ALA A N 1
ATOM 550 C CA . ALA A 1 72 ? -9.350 -9.596 0.972 1.00 90.69 72 ALA A CA 1
ATOM 551 C C . ALA A 1 72 ? -8.097 -10.011 0.174 1.00 90.69 72 ALA A C 1
ATOM 553 O O . ALA A 1 72 ? -6.994 -10.019 0.716 1.00 90.69 72 ALA A O 1
ATOM 554 N N . ASP A 1 73 ? -8.245 -10.329 -1.112 1.00 89.62 73 ASP A N 1
ATOM 555 C CA . ASP A 1 73 ? -7.110 -10.696 -1.967 1.00 89.62 73 ASP A CA 1
ATOM 556 C C . ASP A 1 73 ? -6.199 -9.501 -2.265 1.00 89.62 73 ASP A C 1
ATOM 558 O O . ASP A 1 73 ? -4.981 -9.626 -2.162 1.00 89.62 73 ASP A O 1
ATOM 562 N N . GLU A 1 74 ? -6.785 -8.329 -2.528 1.00 90.69 74 GLU A N 1
ATOM 563 C CA . GLU A 1 74 ? -6.054 -7.065 -2.700 1.00 90.69 74 GLU A CA 1
ATOM 564 C C . GLU A 1 74 ? -5.299 -6.698 -1.421 1.00 90.69 74 GLU A C 1
ATOM 566 O O . GLU A 1 74 ? -4.110 -6.395 -1.468 1.00 90.69 74 GLU A O 1
ATOM 571 N N . MET A 1 75 ? -5.950 -6.824 -0.258 1.00 91.19 75 MET A N 1
ATOM 572 C CA . MET A 1 75 ? -5.311 -6.612 1.043 1.00 91.19 75 MET A CA 1
ATOM 573 C C . MET A 1 75 ? -4.070 -7.497 1.216 1.00 91.19 75 MET A C 1
ATOM 575 O O . MET A 1 75 ? -3.009 -7.000 1.589 1.00 91.19 75 MET A O 1
ATOM 579 N N . ARG A 1 76 ? -4.165 -8.794 0.897 1.00 89.62 76 ARG A N 1
ATOM 580 C CA . ARG A 1 76 ? -3.010 -9.705 0.968 1.00 89.62 76 ARG A CA 1
ATOM 581 C C . ARG A 1 76 ? -1.925 -9.338 -0.032 1.00 89.62 76 ARG A C 1
ATOM 583 O O . ARG A 1 76 ? -0.750 -9.407 0.321 1.00 89.62 76 ARG A O 1
ATOM 590 N N . ALA A 1 77 ? -2.308 -8.949 -1.247 1.00 87.31 77 ALA A N 1
ATOM 591 C CA . ALA A 1 77 ? -1.375 -8.553 -2.294 1.00 87.31 77 ALA A CA 1
ATOM 592 C C . ALA A 1 77 ? -0.548 -7.328 -1.881 1.00 87.31 77 ALA A C 1
ATOM 594 O O . ALA A 1 77 ? 0.660 -7.309 -2.103 1.00 87.31 77 ALA A O 1
ATOM 595 N N . VAL A 1 78 ? -1.166 -6.353 -1.204 1.00 89.19 78 VAL A N 1
ATOM 596 C CA . VAL A 1 78 ? -0.456 -5.173 -0.679 1.00 89.19 78 VAL A CA 1
ATOM 597 C C . VAL A 1 78 ? 0.291 -5.428 0.631 1.00 89.19 78 VAL A C 1
ATOM 599 O O . VAL A 1 78 ? 1.030 -4.562 1.092 1.00 89.19 78 VAL A O 1
ATOM 602 N N . GLY A 1 79 ? 0.154 -6.620 1.219 1.00 87.38 79 GLY A N 1
ATOM 603 C CA . GLY A 1 79 ? 0.871 -7.021 2.430 1.00 87.38 79 GLY A CA 1
ATOM 604 C C . GLY A 1 79 ? 0.118 -6.768 3.739 1.00 87.38 79 GLY A C 1
ATOM 605 O O . GLY A 1 79 ? 0.744 -6.731 4.797 1.00 87.38 79 GLY A O 1
ATOM 606 N N . LEU A 1 80 ? -1.206 -6.618 3.692 1.00 88.88 80 LEU A N 1
ATOM 607 C CA . LEU A 1 80 ? -2.089 -6.538 4.857 1.00 88.88 80 LEU A CA 1
ATOM 608 C C . LEU A 1 80 ? -2.743 -7.895 5.149 1.00 88.88 80 LEU A C 1
ATOM 610 O O . LEU A 1 80 ? -3.053 -8.682 4.251 1.00 88.88 80 LEU A O 1
ATOM 614 N N . ALA A 1 81 ? -2.983 -8.174 6.426 1.00 89.44 81 ALA A N 1
ATOM 615 C CA . ALA A 1 81 ? -3.780 -9.310 6.852 1.00 89.44 81 ALA A CA 1
ATOM 616 C C . ALA A 1 81 ? -5.249 -9.070 6.481 1.00 89.44 81 ALA A C 1
ATOM 618 O O . ALA A 1 81 ? -5.806 -8.007 6.744 1.00 89.44 81 ALA A O 1
ATOM 619 N N . ALA A 1 82 ? -5.886 -10.071 5.877 1.00 85.94 82 ALA A N 1
ATOM 620 C CA . ALA A 1 82 ? -7.268 -9.972 5.430 1.00 85.94 82 ALA A CA 1
ATOM 621 C C . ALA A 1 82 ? -8.145 -11.042 6.096 1.00 85.94 82 ALA A C 1
ATOM 623 O O . ALA A 1 82 ? -7.837 -12.237 5.968 1.00 85.94 82 ALA A O 1
ATOM 624 N N . PRO A 1 83 ? -9.243 -10.656 6.769 1.00 79.38 83 PRO A N 1
ATOM 625 C CA . PRO A 1 83 ? -10.212 -11.610 7.288 1.00 79.38 83 PRO A CA 1
ATOM 626 C C . PRO A 1 83 ? -11.076 -12.175 6.145 1.00 79.38 83 PRO A C 1
ATOM 628 O O . PRO A 1 83 ? -11.760 -11.437 5.443 1.00 79.38 83 PRO A O 1
ATOM 631 N N . GLY A 1 84 ? -11.071 -13.499 5.962 1.00 84.06 84 GLY A N 1
ATOM 632 C CA . GLY A 1 84 ? -11.936 -14.177 4.982 1.00 84.06 84 GLY A CA 1
ATOM 633 C C . GLY A 1 84 ? -11.550 -13.935 3.516 1.00 84.06 84 GLY A C 1
ATOM 634 O O . GLY A 1 84 ? -10.394 -13.667 3.215 1.00 84.06 84 GLY A O 1
ATOM 635 N N . MET A 1 85 ? -12.491 -14.089 2.581 1.00 82.38 85 MET A N 1
ATOM 636 C CA . MET A 1 85 ? -12.251 -13.912 1.130 1.00 82.38 85 MET A CA 1
ATOM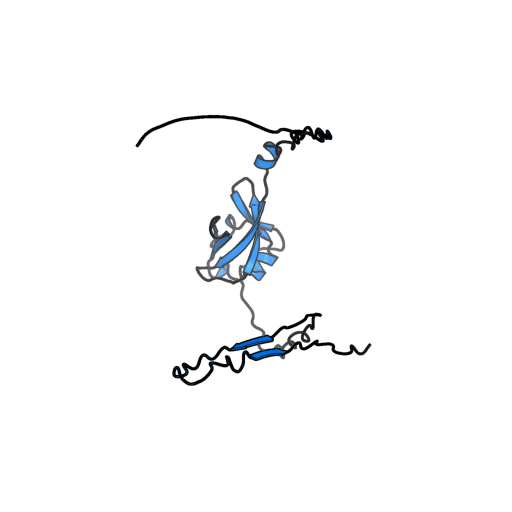 637 C C . MET A 1 85 ? -13.111 -12.805 0.501 1.00 82.38 85 MET A C 1
ATOM 639 O O . MET A 1 85 ? -13.111 -12.624 -0.712 1.00 82.38 85 MET A O 1
ATOM 643 N N . GLU A 1 86 ? -13.869 -12.073 1.312 1.00 88.62 86 GLU A N 1
ATOM 644 C CA . GLU A 1 86 ? -14.862 -11.118 0.824 1.00 88.62 86 GLU A CA 1
ATOM 645 C C . GLU A 1 86 ? -14.336 -9.676 0.823 1.00 88.62 86 GLU A C 1
ATOM 647 O O . GLU A 1 86 ? -13.150 -9.407 1.026 1.00 88.62 86 GLU A O 1
ATOM 652 N N . LEU A 1 87 ? -15.232 -8.737 0.523 1.00 88.69 87 LEU A N 1
ATOM 653 C CA . LEU A 1 87 ? -14.967 -7.311 0.615 1.00 88.69 87 LEU A CA 1
ATOM 654 C C . LEU A 1 87 ? -14.983 -6.893 2.093 1.00 88.69 87 LEU A C 1
ATOM 656 O O . LEU A 1 87 ? -16.005 -7.015 2.763 1.00 88.69 87 LEU A O 1
ATOM 660 N N . VAL A 1 88 ? -13.854 -6.397 2.589 1.00 90.38 88 VAL A N 1
ATOM 661 C CA . VAL A 1 88 ? -13.647 -6.040 3.993 1.00 90.38 88 VAL A CA 1
ATOM 662 C C . VAL A 1 88 ? -13.614 -4.527 4.139 1.00 90.38 88 VAL A C 1
ATOM 664 O O . VAL A 1 88 ? -12.984 -3.818 3.358 1.00 90.38 88 VAL A O 1
ATOM 667 N N . GLU A 1 89 ? -14.292 -4.021 5.161 1.00 92.06 89 GLU A N 1
ATOM 668 C CA . GLU A 1 89 ? -14.262 -2.607 5.510 1.00 92.06 89 GLU A CA 1
ATOM 669 C C . GLU A 1 89 ? -13.039 -2.281 6.367 1.00 92.06 89 GLU A C 1
ATOM 671 O O . GLU A 1 89 ? -12.893 -2.790 7.480 1.00 92.06 89 GLU A O 1
ATOM 676 N N . LEU A 1 90 ? -12.174 -1.400 5.862 1.00 90.12 90 LEU A N 1
ATOM 677 C CA . LEU A 1 90 ? -10.878 -1.090 6.476 1.00 90.12 90 LEU A CA 1
ATOM 678 C C . LEU A 1 90 ? -11.030 -0.487 7.879 1.00 90.12 90 LEU A C 1
ATOM 680 O O . LEU A 1 90 ? -10.254 -0.809 8.771 1.00 90.12 90 LEU A O 1
ATOM 684 N N . ALA A 1 91 ? -12.072 0.320 8.100 1.00 89.81 91 ALA A N 1
ATOM 685 C CA . ALA A 1 91 ? -12.347 0.958 9.389 1.00 89.81 91 ALA A CA 1
ATOM 686 C C . ALA A 1 91 ? -12.765 -0.028 10.499 1.00 89.81 91 ALA A C 1
ATOM 688 O O . ALA A 1 91 ? -12.700 0.309 11.680 1.00 89.81 91 ALA A O 1
ATOM 689 N N . THR A 1 92 ? -13.200 -1.241 10.142 1.00 89.81 92 THR A N 1
ATOM 690 C CA . THR A 1 92 ? -13.631 -2.258 11.120 1.00 89.81 92 THR A CA 1
ATOM 691 C C . THR A 1 92 ? -12.468 -3.068 11.692 1.00 89.81 92 THR A C 1
ATOM 693 O O . THR A 1 92 ? -12.621 -3.752 12.707 1.00 89.81 92 THR A O 1
ATOM 696 N N . ILE A 1 93 ? -11.295 -2.987 11.061 1.00 88.44 93 ILE A N 1
ATOM 697 C CA . ILE A 1 93 ? -10.106 -3.733 11.454 1.00 88.44 93 ILE A CA 1
ATOM 698 C C . ILE A 1 93 ? -9.425 -3.000 12.609 1.00 88.44 93 ILE A C 1
ATOM 700 O O . ILE A 1 93 ? -8.920 -1.887 12.474 1.00 88.44 93 ILE A O 1
ATOM 704 N N . ARG A 1 94 ? -9.387 -3.639 13.780 1.00 88.38 94 ARG A N 1
ATOM 705 C CA . ARG A 1 94 ? -8.706 -3.081 14.952 1.00 88.38 94 ARG A CA 1
ATOM 706 C C . ARG A 1 94 ? -7.196 -3.009 14.705 1.00 88.38 94 ARG A C 1
ATOM 708 O O . ARG A 1 94 ? -6.594 -4.005 14.318 1.00 88.38 94 ARG A O 1
ATOM 715 N N . GLY A 1 95 ? -6.595 -1.856 14.998 1.00 85.94 95 GLY A N 1
ATOM 716 C CA . GLY A 1 95 ? -5.159 -1.633 14.783 1.00 85.94 95 GLY A CA 1
ATOM 717 C C . GLY A 1 95 ? -4.806 -1.281 13.336 1.00 85.94 95 GLY A C 1
ATOM 718 O O . GLY A 1 95 ? -3.631 -1.266 12.984 1.00 85.94 95 GLY A O 1
ATOM 719 N N . LEU A 1 96 ? -5.809 -0.999 12.496 1.00 91.12 96 LEU A N 1
ATOM 720 C CA . LEU A 1 96 ? -5.631 -0.509 11.136 1.00 91.12 96 LEU A CA 1
ATOM 721 C C . LEU A 1 96 ? -6.389 0.809 10.958 1.00 91.12 96 LEU A C 1
ATOM 723 O O . LEU A 1 96 ? -7.560 0.932 11.307 1.00 91.12 96 LEU A O 1
ATOM 727 N N . SER A 1 97 ? -5.707 1.804 10.410 1.00 91.56 97 SER A N 1
ATOM 728 C CA . SER A 1 97 ? -6.278 3.082 10.000 1.00 91.56 97 SER A CA 1
ATOM 729 C C . SER A 1 97 ? -5.952 3.300 8.533 1.00 91.56 97 SER A C 1
ATOM 731 O O . SER A 1 97 ? -4.812 3.087 8.123 1.00 91.56 97 SER A O 1
ATOM 733 N N . ALA A 1 98 ? -6.944 3.700 7.745 1.00 92.44 98 ALA A N 1
ATOM 734 C CA . ALA A 1 98 ? -6.791 3.949 6.322 1.00 92.44 98 ALA A CA 1
ATOM 735 C C . ALA A 1 98 ? -7.335 5.338 5.986 1.00 92.44 98 ALA A C 1
ATOM 737 O O . ALA A 1 98 ? -8.505 5.630 6.234 1.00 92.44 98 ALA A O 1
ATOM 738 N N . THR A 1 99 ? -6.482 6.168 5.399 1.00 92.38 99 THR A N 1
ATOM 739 C CA . THR A 1 99 ? -6.818 7.516 4.949 1.00 92.38 99 THR A CA 1
ATOM 740 C C . THR A 1 99 ? -6.617 7.592 3.448 1.00 92.38 99 THR A C 1
ATOM 742 O O . THR A 1 99 ? -5.565 7.219 2.928 1.00 92.38 99 THR A O 1
ATOM 745 N N . TYR A 1 100 ? -7.634 8.078 2.755 1.00 93.12 100 TYR A N 1
ATOM 746 C CA . TYR A 1 100 ? -7.569 8.351 1.330 1.00 93.12 100 TYR A CA 1
ATOM 747 C C . TYR A 1 100 ? -7.081 9.789 1.097 1.00 93.12 100 TYR A C 1
ATOM 749 O O . TYR A 1 100 ? -7.577 10.719 1.729 1.00 93.12 100 TYR A O 1
ATOM 757 N N . ASP A 1 101 ? -6.085 9.945 0.225 1.00 91.69 101 ASP A N 1
ATOM 758 C CA . ASP A 1 101 ? -5.561 11.226 -0.252 1.00 91.69 101 ASP A CA 1
ATOM 759 C C . ASP A 1 101 ? -5.956 11.421 -1.722 1.00 91.69 101 ASP A C 1
ATOM 761 O O . ASP A 1 101 ? -5.400 10.776 -2.618 1.00 91.69 101 ASP A O 1
ATOM 765 N N . ASP A 1 102 ? -6.909 12.328 -1.951 1.00 87.44 102 ASP A N 1
ATOM 766 C CA . ASP A 1 102 ? -7.422 12.693 -3.274 1.00 87.44 102 ASP A CA 1
ATOM 767 C C . ASP A 1 102 ? -6.357 13.307 -4.191 1.00 87.44 102 ASP A C 1
ATOM 769 O O . ASP A 1 102 ? -6.347 13.042 -5.391 1.00 87.44 102 ASP A O 1
ATOM 773 N N . LEU A 1 103 ? -5.450 14.130 -3.650 1.00 88.50 103 LEU A N 1
ATOM 774 C CA . LEU A 1 103 ? -4.461 14.852 -4.461 1.00 88.50 103 LEU A CA 1
ATOM 775 C C . LEU A 1 103 ? -3.376 13.910 -4.976 1.00 88.50 103 LEU A C 1
ATOM 777 O O . LEU A 1 103 ? -2.901 14.052 -6.103 1.00 88.50 103 LEU A O 1
ATOM 781 N N . GLY A 1 104 ? -2.964 12.974 -4.122 1.00 87.81 104 GLY A N 1
ATOM 782 C CA . GLY A 1 104 ? -1.950 11.978 -4.438 1.00 87.81 104 GLY A CA 1
ATOM 783 C C . GLY A 1 104 ? -2.492 10.718 -5.107 1.00 87.81 104 GLY A C 1
ATOM 784 O O . GLY A 1 104 ? -1.685 9.927 -5.585 1.00 87.81 104 GLY A O 1
ATOM 785 N N . GLN A 1 105 ? -3.815 10.518 -5.120 1.00 92.81 105 GLN A N 1
ATOM 786 C CA . GLN A 1 105 ? -4.468 9.255 -5.482 1.00 92.81 105 GLN A CA 1
ATOM 787 C C . GLN A 1 105 ? -3.896 8.065 -4.689 1.00 92.81 105 GLN A C 1
ATOM 789 O O . GLN A 1 105 ? -3.536 7.012 -5.225 1.00 92.81 105 GLN A O 1
ATOM 794 N N . ARG A 1 106 ? -3.774 8.262 -3.372 1.00 94.44 106 ARG A N 1
ATOM 795 C CA . ARG A 1 106 ? -3.078 7.347 -2.460 1.00 94.44 106 ARG A CA 1
ATOM 796 C C . ARG A 1 106 ? -3.980 6.853 -1.348 1.00 94.44 106 ARG A C 1
ATOM 798 O O . ARG A 1 106 ? -4.831 7.576 -0.839 1.00 94.44 106 ARG A O 1
ATOM 805 N N . LEU A 1 107 ? -3.717 5.625 -0.921 1.00 93.44 107 LEU A N 1
ATOM 806 C CA . LEU A 1 107 ? -4.235 5.059 0.311 1.00 93.44 107 LEU A CA 1
ATOM 807 C C . LEU A 1 107 ? -3.105 4.991 1.342 1.00 93.44 107 LEU A C 1
ATOM 809 O O . LEU A 1 107 ? -2.200 4.161 1.239 1.00 93.44 107 LEU A O 1
ATOM 813 N N . MET A 1 108 ? -3.168 5.859 2.348 1.00 94.25 108 MET A N 1
ATOM 814 C CA . MET A 1 108 ? -2.263 5.845 3.491 1.00 94.25 108 MET A CA 1
ATOM 815 C C . MET A 1 108 ? -2.814 4.914 4.563 1.00 94.25 108 MET A C 1
ATOM 817 O O . MET A 1 108 ? -3.823 5.212 5.199 1.00 94.25 108 MET A O 1
ATOM 821 N N . VAL A 1 109 ? -2.139 3.794 4.776 1.00 93.31 109 VAL A N 1
ATOM 822 C CA . VAL A 1 109 ? -2.497 2.791 5.772 1.00 93.31 109 VAL A CA 1
ATOM 823 C C . VAL A 1 109 ? -1.487 2.819 6.912 1.00 93.31 109 VAL A C 1
ATOM 825 O O . VAL A 1 109 ? -0.282 2.682 6.701 1.00 93.31 109 VAL A O 1
ATOM 828 N N . THR A 1 110 ? -1.988 2.946 8.134 1.00 93.62 110 THR A N 1
ATOM 829 C CA . THR A 1 110 ? -1.226 2.707 9.360 1.00 93.62 110 THR A CA 1
ATOM 830 C C . THR A 1 110 ? -1.748 1.424 9.979 1.00 93.62 110 THR A C 1
ATOM 832 O O . THR A 1 110 ? -2.928 1.346 10.312 1.00 93.62 110 THR A O 1
ATOM 835 N N . ALA A 1 111 ? -0.892 0.417 10.100 1.00 91.38 111 ALA A N 1
ATOM 836 C CA . ALA A 1 111 ? -1.267 -0.917 10.547 1.00 91.38 111 ALA A CA 1
ATOM 837 C C . ALA A 1 111 ? -0.292 -1.431 11.611 1.00 91.38 111 ALA A C 1
ATOM 839 O O . ALA A 1 111 ? 0.930 -1.335 11.443 1.00 91.38 111 ALA A O 1
ATOM 840 N N . ASP A 1 112 ? -0.842 -2.011 12.677 1.00 91.50 112 ASP A N 1
ATOM 841 C CA . ASP A 1 112 ? -0.085 -2.762 13.677 1.00 91.50 112 ASP A CA 1
ATOM 842 C C . ASP A 1 112 ? 0.545 -4.017 13.062 1.00 91.50 112 ASP A C 1
ATOM 844 O O . ASP A 1 112 ? 0.110 -4.523 12.026 1.00 91.50 112 ASP A O 1
ATOM 848 N N . ILE A 1 113 ? 1.567 -4.558 13.729 1.00 85.56 113 ILE A N 1
ATOM 849 C CA . ILE A 1 113 ? 2.315 -5.717 13.225 1.00 85.56 113 ILE A CA 1
ATOM 850 C C . ILE A 1 113 ? 1.428 -6.948 12.992 1.00 85.56 113 ILE A C 1
ATOM 852 O O . ILE A 1 113 ? 1.654 -7.689 12.040 1.00 85.56 113 ILE A O 1
ATOM 856 N N . ASP A 1 114 ? 0.380 -7.118 13.801 1.00 85.88 114 ASP A N 1
ATOM 857 C CA . ASP A 1 114 ? -0.584 -8.218 13.684 1.00 85.88 114 ASP A CA 1
ATOM 858 C C . ASP A 1 114 ? -1.485 -8.092 12.443 1.00 85.88 114 ASP A C 1
ATOM 860 O O . ASP A 1 114 ? -2.088 -9.072 12.007 1.00 85.88 114 ASP A O 1
ATOM 864 N N . GLN A 1 115 ? -1.579 -6.887 11.871 1.00 87.38 115 GLN A N 1
ATOM 865 C CA . GLN A 1 115 ? -2.348 -6.591 10.660 1.00 87.38 115 GLN A CA 1
ATOM 866 C C . GLN A 1 115 ? -1.482 -6.612 9.394 1.00 87.38 115 GLN A C 1
ATOM 868 O O . GLN A 1 115 ? -1.989 -6.366 8.299 1.00 87.38 115 GLN A O 1
ATOM 873 N N . LEU A 1 116 ? -0.188 -6.918 9.510 1.00 86.94 116 LEU A N 1
ATOM 874 C CA . LEU A 1 116 ? 0.700 -7.124 8.369 1.00 86.94 116 LEU A CA 1
ATOM 875 C C . LEU A 1 116 ? 0.705 -8.602 7.972 1.00 86.94 116 LEU A C 1
ATOM 877 O O . LEU A 1 116 ? 0.806 -9.500 8.809 1.00 86.94 116 LEU A O 1
ATOM 881 N N . ALA A 1 117 ? 0.619 -8.872 6.672 1.00 82.19 117 ALA A N 1
ATOM 882 C CA . ALA A 1 117 ? 0.712 -10.230 6.162 1.00 82.19 117 ALA A CA 1
ATOM 883 C C . ALA A 1 117 ? 2.135 -10.773 6.363 1.00 82.19 117 ALA A C 1
ATOM 885 O O . ALA A 1 117 ? 3.124 -10.164 5.947 1.00 82.19 117 ALA A O 1
ATOM 886 N N . ILE A 1 118 ? 2.242 -11.961 6.962 1.00 71.56 118 ILE A N 1
ATOM 887 C CA . ILE A 1 118 ? 3.518 -12.668 7.095 1.00 71.56 118 ILE A CA 1
ATOM 888 C C . ILE A 1 118 ? 3.943 -13.147 5.702 1.00 71.56 118 ILE A C 1
ATOM 890 O O . ILE A 1 118 ? 3.448 -14.157 5.198 1.00 71.56 118 ILE A O 1
ATOM 894 N N . GLN A 1 119 ? 4.876 -12.431 5.076 1.00 64.25 119 GLN A N 1
ATOM 895 C CA . GLN A 1 119 ? 5.488 -12.868 3.825 1.00 64.25 119 GLN A CA 1
ATOM 896 C C . GLN A 1 119 ? 6.431 -14.042 4.106 1.00 64.25 119 GLN A C 1
ATOM 898 O O . GLN A 1 119 ? 7.525 -13.882 4.647 1.00 64.25 119 GLN A O 1
ATOM 903 N N . ARG A 1 120 ? 5.995 -15.257 3.760 1.00 61.22 120 ARG A N 1
ATOM 904 C CA . ARG A 1 120 ? 6.858 -16.441 3.764 1.00 61.22 120 ARG A CA 1
ATOM 905 C C . ARG A 1 120 ? 7.679 -16.451 2.480 1.00 61.22 120 ARG A C 1
ATOM 907 O O . ARG A 1 120 ? 7.184 -16.851 1.433 1.00 61.22 120 ARG A O 1
ATOM 914 N N . PHE A 1 121 ? 8.934 -16.031 2.576 1.00 57.75 121 PHE A N 1
ATOM 915 C CA . PHE A 1 121 ? 9.889 -16.166 1.481 1.00 57.75 121 PHE A CA 1
ATOM 916 C C . PHE A 1 121 ? 10.350 -17.622 1.389 1.00 57.75 121 PHE A C 1
ATOM 918 O O . PHE A 1 121 ? 11.090 -18.101 2.250 1.00 57.75 121 PHE A O 1
ATOM 925 N N . ASP A 1 122 ? 9.904 -18.338 0.358 1.00 61.84 122 ASP A N 1
ATOM 926 C CA . ASP A 1 122 ? 10.475 -19.640 0.025 1.00 61.84 122 ASP A CA 1
ATOM 927 C C . ASP A 1 122 ? 11.785 -19.429 -0.744 1.00 61.84 122 ASP A C 1
ATOM 929 O O . ASP A 1 122 ? 11.807 -19.195 -1.951 1.00 61.84 122 ASP A O 1
ATOM 933 N N . LEU A 1 123 ? 12.901 -19.491 -0.019 1.00 65.69 123 LEU A N 1
ATOM 934 C CA . LEU A 1 123 ? 14.246 -19.382 -0.593 1.00 65.69 123 LEU A CA 1
ATOM 935 C C . LEU A 1 123 ? 14.665 -20.645 -1.369 1.00 65.69 123 LEU A C 1
ATOM 937 O O . LEU A 1 123 ? 15.754 -20.686 -1.939 1.00 65.69 123 LEU A O 1
ATOM 941 N N . SER A 1 124 ? 13.814 -21.673 -1.390 1.00 66.25 124 SER A N 1
ATOM 942 C CA . SER A 1 124 ? 14.048 -22.952 -2.068 1.00 66.25 124 SER A CA 1
ATOM 943 C C . SER A 1 124 ? 13.557 -22.944 -3.516 1.00 66.25 124 SER A C 1
ATOM 945 O O . SER A 1 124 ? 13.800 -23.907 -4.249 1.00 66.25 124 SER A O 1
ATOM 947 N N . VAL A 1 125 ? 12.878 -21.875 -3.955 1.00 56.34 125 VAL A N 1
ATOM 948 C CA . VAL A 1 125 ? 12.414 -21.741 -5.336 1.00 56.34 125 VAL A CA 1
ATOM 949 C C . VAL A 1 125 ? 13.637 -21.616 -6.239 1.00 56.34 125 VAL A C 1
ATOM 951 O O . VAL A 1 125 ? 14.257 -20.559 -6.373 1.00 56.34 125 VAL A O 1
ATOM 954 N N . ARG A 1 126 ? 13.996 -22.736 -6.878 1.00 58.69 126 ARG A N 1
ATOM 955 C CA . ARG A 1 126 ? 14.829 -22.772 -8.081 1.00 58.69 126 ARG A CA 1
ATOM 956 C C . ARG A 1 126 ? 14.272 -21.706 -9.009 1.00 58.69 126 ARG A C 1
ATOM 958 O O . ARG A 1 126 ? 13.193 -21.945 -9.541 1.00 58.69 126 ARG A O 1
ATOM 965 N N . ARG A 1 127 ? 14.995 -20.578 -9.126 1.00 58.12 127 ARG A N 1
ATOM 966 C CA . ARG A 1 127 ? 14.717 -19.414 -9.984 1.00 58.12 127 ARG A CA 1
ATOM 967 C C . ARG A 1 127 ? 13.660 -19.797 -11.004 1.00 58.12 127 ARG A C 1
ATOM 969 O O . ARG A 1 127 ? 13.999 -20.487 -11.969 1.00 58.12 127 ARG A O 1
ATOM 976 N N . GLU A 1 128 ? 12.402 -19.438 -10.736 1.00 57.66 128 GLU A N 1
ATOM 977 C CA . GLU A 1 128 ? 11.365 -19.517 -11.756 1.00 57.66 128 GLU A CA 1
ATOM 978 C C . GLU A 1 128 ? 11.989 -18.855 -12.968 1.00 57.66 128 GLU A C 1
ATOM 980 O O . GLU A 1 128 ? 12.498 -17.734 -12.864 1.00 57.66 128 GLU A O 1
ATOM 985 N N . ALA A 1 129 ? 12.151 -19.634 -14.040 1.00 60.12 129 ALA A N 1
ATOM 986 C CA . ALA A 1 129 ? 12.786 -19.145 -15.241 1.00 60.12 129 ALA A CA 1
ATOM 987 C C . ALA A 1 129 ? 12.041 -17.860 -15.576 1.00 60.12 129 ALA A C 1
ATOM 989 O O . ALA A 1 129 ? 10.840 -17.928 -15.845 1.00 60.12 129 ALA A O 1
ATOM 990 N N . ALA A 1 130 ? 12.718 -16.711 -15.432 1.00 62.84 130 ALA A N 1
ATOM 991 C CA . ALA A 1 130 ? 12.168 -15.422 -15.810 1.00 62.84 130 ALA A CA 1
ATOM 992 C C . ALA A 1 130 ? 11.492 -15.665 -17.153 1.00 62.84 130 ALA A C 1
ATOM 994 O O . ALA A 1 130 ? 12.143 -16.232 -18.039 1.00 62.84 130 ALA A O 1
ATOM 995 N N . GLY A 1 131 ? 10.174 -15.432 -17.209 1.00 60.28 131 GLY A N 1
ATOM 996 C CA . GLY A 1 131 ? 9.339 -15.903 -18.311 1.00 60.28 131 GLY A CA 1
ATOM 997 C C . GLY A 1 131 ? 10.044 -15.646 -19.635 1.00 60.28 131 GLY A C 1
ATOM 998 O O . GLY A 1 131 ? 10.704 -14.613 -19.774 1.00 60.28 131 GLY A O 1
ATOM 999 N N . ALA A 1 132 ? 9.980 -16.618 -20.553 1.00 68.94 132 ALA A N 1
ATOM 1000 C CA . ALA A 1 132 ? 10.721 -16.548 -21.807 1.00 68.94 132 ALA A CA 1
ATOM 1001 C C . ALA A 1 132 ? 10.589 -15.135 -22.402 1.00 68.94 132 ALA A C 1
ATOM 1003 O O . ALA A 1 132 ? 9.466 -14.617 -22.441 1.00 68.94 132 ALA A O 1
ATOM 1004 N N . PRO A 1 133 ? 11.705 -14.487 -22.785 1.00 68.44 133 PRO A N 1
ATOM 1005 C CA . PRO A 1 133 ? 11.691 -13.096 -23.212 1.00 68.44 133 PRO A CA 1
ATOM 1006 C C . PRO A 1 133 ? 10.615 -12.902 -24.280 1.00 68.44 133 PRO A C 1
ATOM 1008 O O . PRO A 1 133 ? 10.644 -13.551 -25.327 1.00 68.44 133 PRO A O 1
ATOM 1011 N N . ARG A 1 134 ? 9.627 -12.050 -23.986 1.00 69.31 134 ARG A N 1
ATOM 1012 C CA . ARG A 1 134 ? 8.544 -11.747 -24.920 1.00 69.31 134 ARG A CA 1
ATOM 1013 C C . ARG A 1 134 ? 9.104 -10.817 -25.992 1.00 69.31 134 ARG A C 1
ATOM 1015 O O . ARG A 1 134 ? 9.666 -9.774 -25.673 1.00 69.31 134 ARG A O 1
ATOM 1022 N N . GLN A 1 135 ? 8.997 -11.236 -27.248 1.00 71.56 135 GLN A N 1
ATOM 1023 C CA . GLN A 1 135 ? 9.413 -10.440 -28.395 1.00 71.56 135 GLN A CA 1
ATOM 1024 C C . GLN A 1 135 ? 8.169 -9.901 -29.094 1.00 71.56 135 GLN A C 1
ATOM 1026 O O . GLN A 1 135 ? 7.386 -10.673 -29.642 1.00 71.56 135 GLN A O 1
ATOM 1031 N N . ASP A 1 136 ? 8.004 -8.582 -29.064 1.00 75.94 136 ASP A N 1
ATOM 1032 C CA . ASP A 1 136 ? 6.946 -7.873 -29.778 1.00 75.94 136 ASP A CA 1
ATOM 1033 C C . ASP A 1 136 ? 7.491 -7.291 -31.094 1.00 75.94 136 ASP A C 1
ATOM 1035 O O . ASP A 1 136 ? 8.681 -6.982 -31.216 1.00 75.94 136 ASP A O 1
ATOM 1039 N N . LEU A 1 137 ? 6.630 -7.155 -32.108 1.00 82.56 137 LEU A N 1
ATOM 1040 C CA . LEU A 1 137 ? 7.013 -6.589 -33.404 1.00 82.56 137 LEU A CA 1
ATOM 1041 C C . LEU A 1 137 ? 7.192 -5.070 -33.272 1.00 82.56 137 LEU A C 1
ATOM 1043 O O . LEU A 1 137 ? 6.219 -4.342 -33.086 1.00 82.56 137 LEU A O 1
ATOM 1047 N N . GLY A 1 138 ? 8.426 -4.590 -33.421 1.00 74.69 138 GLY A N 1
ATOM 1048 C CA . GLY A 1 138 ? 8.755 -3.169 -33.337 1.00 74.69 138 GLY A CA 1
ATOM 1049 C C . GLY A 1 138 ? 9.878 -2.762 -34.287 1.00 74.69 138 GLY A C 1
ATOM 1050 O O . GLY A 1 138 ? 10.655 -3.595 -34.756 1.00 74.69 138 GLY A O 1
ATOM 1051 N N . ALA A 1 139 ? 9.956 -1.465 -34.577 1.00 79.56 139 ALA A N 1
ATOM 1052 C CA . ALA A 1 139 ? 11.070 -0.858 -35.298 1.00 79.56 139 ALA A CA 1
ATOM 1053 C C . ALA A 1 139 ? 11.847 0.053 -34.341 1.00 79.56 139 ALA A C 1
ATOM 1055 O O . ALA A 1 139 ? 11.241 0.821 -33.595 1.00 79.56 139 ALA A O 1
ATOM 1056 N N . VAL A 1 140 ? 13.179 -0.029 -34.371 1.00 81.25 140 VAL A N 1
ATOM 1057 C CA . VAL A 1 140 ? 14.071 0.836 -33.587 1.00 81.25 140 VAL A CA 1
ATOM 1058 C C . VAL A 1 140 ? 14.869 1.705 -34.554 1.00 81.25 140 VAL A C 1
ATOM 1060 O O . VAL A 1 140 ? 15.475 1.191 -35.494 1.00 81.25 140 VAL A O 1
ATOM 1063 N N . LEU A 1 141 ? 14.848 3.018 -34.322 1.00 77.25 141 LEU A N 1
ATOM 1064 C CA . LEU A 1 141 ? 15.609 4.009 -35.076 1.00 77.25 141 LEU A CA 1
ATOM 1065 C C . LEU A 1 141 ? 16.670 4.616 -34.161 1.00 77.25 141 LEU A C 1
ATOM 1067 O O . LEU A 1 141 ? 16.330 5.297 -33.197 1.00 77.25 141 LEU A O 1
ATOM 1071 N N . ASN A 1 142 ? 17.939 4.399 -34.499 1.00 75.81 142 ASN A N 1
ATOM 1072 C CA . ASN A 1 142 ? 19.069 5.048 -33.843 1.00 75.81 142 ASN A CA 1
ATOM 1073 C C . ASN A 1 142 ? 19.722 6.015 -34.837 1.00 75.81 142 ASN A C 1
ATOM 1075 O O . ASN A 1 142 ? 20.044 5.624 -35.960 1.00 75.81 142 ASN A O 1
ATOM 1079 N N . TYR A 1 143 ? 19.900 7.275 -34.439 1.00 65.75 143 TYR A N 1
ATOM 1080 C CA . TYR A 1 143 ? 20.521 8.304 -35.274 1.00 65.75 143 TYR A CA 1
ATOM 1081 C C . TYR A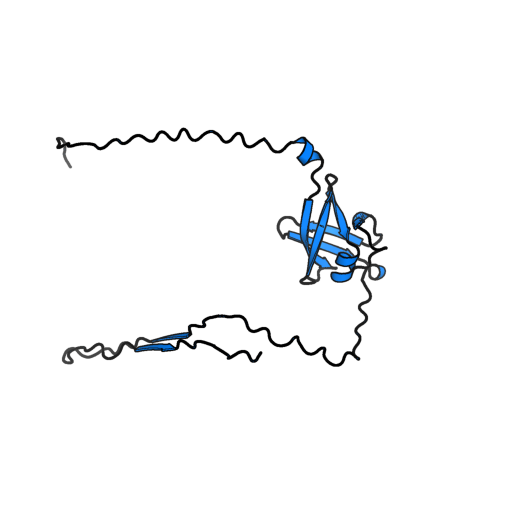 1 143 ? 21.571 9.082 -34.483 1.00 65.75 143 TYR A C 1
ATOM 1083 O O . TYR A 1 143 ? 21.387 9.377 -33.303 1.00 65.75 143 TYR A O 1
ATOM 1091 N N . ILE A 1 144 ? 22.665 9.436 -35.157 1.00 76.56 144 ILE A N 1
ATOM 1092 C CA . ILE A 1 144 ? 23.655 10.393 -34.660 1.00 76.56 144 ILE A CA 1
ATOM 1093 C C . ILE A 1 144 ? 23.729 11.530 -35.676 1.00 76.56 144 ILE A C 1
ATOM 1095 O O . ILE A 1 144 ? 23.875 11.293 -36.878 1.00 76.56 144 ILE A O 1
ATOM 1099 N N . PHE A 1 145 ? 23.605 12.759 -35.182 1.00 70.56 145 PHE A N 1
ATOM 1100 C CA . PHE A 1 145 ? 23.740 13.978 -35.969 1.00 70.56 145 PHE A CA 1
ATOM 1101 C C . PHE A 1 145 ? 24.945 14.766 -35.458 1.00 70.56 145 PHE A C 1
ATOM 1103 O O . PHE A 1 145 ? 24.988 15.116 -34.278 1.00 70.56 145 PHE A O 1
ATOM 1110 N N . SER A 1 146 ? 25.896 15.046 -36.348 1.00 69.12 146 SER A N 1
ATOM 1111 C CA . SER A 1 146 ? 27.110 15.794 -36.023 1.00 69.12 146 SER A CA 1
ATOM 1112 C C . SER A 1 146 ? 27.335 16.896 -37.054 1.00 69.12 146 SER A C 1
ATOM 1114 O O . SER A 1 146 ? 27.202 16.663 -38.256 1.00 69.12 146 SER A O 1
ATOM 1116 N N . ALA A 1 147 ? 27.697 18.085 -36.575 1.00 67.94 147 ALA A N 1
ATOM 1117 C CA . ALA A 1 147 ? 28.099 19.218 -37.396 1.00 67.94 147 ALA A CA 1
ATOM 1118 C C . ALA A 1 147 ? 29.419 19.768 -36.850 1.00 67.94 147 ALA A C 1
ATOM 1120 O O . ALA A 1 147 ? 29.530 20.009 -35.648 1.00 67.94 147 ALA A O 1
ATOM 1121 N N . ASP A 1 148 ? 30.394 19.946 -37.734 1.00 68.94 148 ASP A N 1
ATOM 1122 C CA . ASP A 1 148 ? 31.663 20.603 -37.436 1.00 68.94 148 ASP A CA 1
ATOM 1123 C C . ASP A 1 148 ? 31.753 21.896 -38.255 1.00 68.94 148 ASP A C 1
ATOM 1125 O O . ASP A 1 148 ? 31.269 21.961 -39.386 1.00 68.94 148 ASP A O 1
ATOM 1129 N N . GLY A 1 149 ? 32.291 22.951 -37.648 1.00 58.62 149 GLY A N 1
ATOM 1130 C CA . GLY A 1 149 ? 32.378 24.280 -38.246 1.00 58.62 149 GLY A CA 1
ATOM 1131 C C . GLY A 1 149 ? 33.780 24.841 -38.075 1.00 58.62 149 GLY A C 1
ATOM 1132 O O . GLY A 1 149 ? 34.049 25.536 -37.097 1.00 58.62 149 GLY A O 1
ATOM 1133 N N . GLY A 1 150 ? 34.665 24.538 -39.023 1.00 59.50 150 GLY A N 1
ATOM 1134 C CA . GLY A 1 150 ? 35.985 25.155 -39.122 1.00 59.50 150 GLY A CA 1
ATOM 1135 C C . GLY A 1 150 ? 35.893 26.590 -39.645 1.00 59.50 150 GLY A C 1
ATOM 1136 O O . GLY A 1 150 ? 35.211 26.863 -40.632 1.00 59.50 150 GLY A O 1
ATOM 1137 N N . GLN A 1 151 ? 36.574 27.524 -38.983 1.00 55.88 151 GLN A N 1
ATOM 1138 C CA . GLN A 1 151 ? 36.712 28.902 -39.449 1.00 55.88 151 GLN A CA 1
ATOM 1139 C C . GLN A 1 151 ? 37.855 28.955 -40.465 1.00 55.88 151 GLN A C 1
ATOM 1141 O O . GLN A 1 151 ? 38.998 28.705 -40.091 1.00 55.88 151 GLN A O 1
ATOM 1146 N N . THR A 1 152 ? 37.566 29.242 -41.736 1.00 59.25 152 THR A N 1
ATOM 1147 C CA . THR A 1 152 ? 38.629 29.442 -42.732 1.00 59.25 152 THR A CA 1
ATOM 1148 C C . THR A 1 152 ? 38.934 30.928 -42.900 1.00 59.25 152 THR A C 1
ATOM 1150 O O . THR A 1 152 ? 38.058 31.792 -42.787 1.00 59.25 152 THR A O 1
ATOM 1153 N N . ASP A 1 153 ? 40.204 31.216 -43.170 1.00 58.53 153 ASP A N 1
ATOM 1154 C CA . ASP A 1 153 ? 40.681 32.554 -43.489 1.00 58.53 153 ASP A CA 1
ATOM 1155 C C . ASP A 1 153 ? 40.202 32.993 -44.882 1.00 58.53 153 ASP A C 1
ATOM 1157 O O . ASP A 1 153 ? 39.977 32.177 -45.774 1.00 58.53 153 ASP A O 1
ATOM 1161 N N . ALA A 1 154 ? 40.041 34.305 -45.068 1.00 57.59 154 ALA A N 1
ATOM 1162 C CA . ALA A 1 154 ? 39.311 34.934 -46.176 1.00 57.59 154 ALA A CA 1
ATOM 1163 C C . ALA A 1 154 ? 39.931 34.801 -47.590 1.00 57.59 154 ALA A C 1
ATOM 1165 O O . ALA A 1 154 ? 39.419 35.420 -48.522 1.00 57.59 154 ALA A O 1
ATOM 1166 N N . ASP A 1 155 ? 40.995 34.014 -47.763 1.00 57.12 155 ASP A N 1
ATOM 1167 C CA . ASP A 1 155 ? 41.519 33.614 -49.084 1.00 57.12 155 ASP A CA 1
ATOM 1168 C C . ASP A 1 155 ? 41.161 32.158 -49.441 1.00 57.12 155 ASP A C 1
ATOM 1170 O O . ASP A 1 155 ? 41.376 31.703 -50.562 1.00 57.12 155 ASP A O 1
ATOM 1174 N N . ASP A 1 156 ? 40.546 31.430 -48.507 1.00 52.47 156 ASP A N 1
ATOM 1175 C CA . ASP A 1 156 ? 40.039 30.089 -48.736 1.00 52.47 156 ASP A CA 1
ATOM 1176 C C . ASP A 1 156 ? 38.541 30.162 -49.051 1.00 52.47 156 ASP A C 1
ATOM 1178 O O . ASP A 1 156 ? 37.729 30.694 -48.287 1.00 52.47 156 ASP A O 1
ATOM 1182 N N . ARG A 1 157 ? 38.160 29.679 -50.236 1.00 49.09 157 ARG A N 1
ATOM 1183 C CA . ARG A 1 157 ? 36.765 29.640 -50.692 1.00 49.09 157 ARG A CA 1
ATOM 1184 C C . ARG A 1 157 ? 36.014 28.600 -49.862 1.00 49.09 157 ARG A C 1
ATOM 1186 O O . ARG A 1 157 ? 35.895 27.465 -50.302 1.00 49.09 157 ARG A O 1
ATOM 1193 N N . LEU A 1 158 ? 35.507 29.030 -48.706 1.00 50.94 158 LEU A N 1
ATOM 1194 C CA . LEU A 1 158 ? 34.702 28.302 -47.718 1.00 50.94 158 LEU A CA 1
ATOM 1195 C C . LEU A 1 158 ? 33.731 27.282 -48.324 1.00 50.94 158 LEU A C 1
ATOM 1197 O O . LEU A 1 158 ? 32.550 27.561 -48.548 1.00 50.94 158 LEU A O 1
ATOM 1201 N N . GLY A 1 159 ? 34.249 26.079 -48.555 1.00 49.31 159 GLY A N 1
ATOM 1202 C CA . GLY A 1 159 ? 33.475 24.860 -48.656 1.00 49.31 159 GLY A CA 1
ATOM 1203 C C . GLY A 1 159 ? 33.037 24.477 -47.253 1.00 49.31 159 GLY A C 1
ATOM 1204 O O . GLY A 1 159 ? 33.856 24.262 -46.364 1.00 49.31 159 GLY A O 1
ATOM 1205 N N . VAL A 1 160 ? 31.728 24.417 -47.031 1.00 52.69 160 VAL A N 1
ATOM 1206 C CA . VAL A 1 160 ? 31.190 23.626 -45.924 1.00 52.69 160 VAL A CA 1
ATOM 1207 C C . VAL A 1 160 ? 31.408 22.154 -46.276 1.00 52.69 160 VAL A C 1
ATOM 1209 O O . VAL A 1 160 ? 30.550 21.509 -46.880 1.00 52.69 160 VAL A O 1
ATOM 1212 N N . ASP A 1 161 ? 32.592 21.645 -45.950 1.00 55.94 161 ASP A N 1
ATOM 1213 C CA . ASP A 1 161 ? 32.987 20.273 -46.238 1.00 55.94 161 ASP A CA 1
ATOM 1214 C C . ASP A 1 161 ? 32.525 19.356 -45.099 1.00 55.94 161 ASP A C 1
ATOM 1216 O O . ASP A 1 161 ? 33.182 19.205 -44.075 1.00 55.94 161 ASP A O 1
ATOM 1220 N N . ALA A 1 162 ? 31.381 18.715 -45.339 1.00 58.31 162 ALA A N 1
ATOM 1221 C CA . ALA A 1 162 ? 30.805 17.576 -44.618 1.00 58.31 162 ALA A CA 1
ATOM 1222 C C . ALA A 1 162 ? 29.784 17.877 -43.503 1.00 58.31 162 ALA A C 1
ATOM 1224 O O . ALA A 1 162 ? 30.083 18.029 -42.322 1.00 58.31 162 ALA A O 1
ATOM 1225 N N . LEU A 1 163 ? 28.513 17.775 -43.900 1.00 54.16 163 LEU A N 1
ATOM 1226 C CA . LEU A 1 163 ? 27.410 17.383 -43.026 1.00 54.16 163 LEU A CA 1
ATOM 1227 C C . LEU A 1 163 ? 27.273 15.855 -43.089 1.00 54.16 163 LEU A C 1
ATOM 1229 O O . LEU A 1 163 ? 27.072 15.297 -44.169 1.00 54.16 163 LEU A O 1
ATOM 1233 N N . GLY A 1 164 ? 27.385 15.177 -41.947 1.00 57.62 164 GLY A N 1
ATOM 1234 C CA . GLY A 1 164 ? 27.262 13.722 -41.851 1.00 57.62 164 GLY A CA 1
ATOM 1235 C C . GLY A 1 164 ? 25.992 13.306 -41.112 1.00 57.62 164 GLY A C 1
ATOM 1236 O O . GLY A 1 164 ? 25.806 13.658 -39.949 1.00 57.62 164 GLY A O 1
ATOM 1237 N N . LEU A 1 165 ? 25.134 12.521 -41.767 1.00 45.69 165 LEU A N 1
ATOM 1238 C CA . LEU A 1 165 ? 23.989 11.851 -41.148 1.00 45.69 165 LEU A CA 1
ATOM 1239 C C . LEU A 1 165 ? 24.209 10.338 -41.242 1.00 45.69 165 LEU A C 1
ATOM 1241 O O . LEU A 1 165 ? 24.243 9.788 -42.342 1.00 45.69 165 LEU A O 1
ATOM 1245 N N . ALA A 1 166 ? 24.334 9.666 -40.099 1.00 52.62 166 ALA A N 1
ATOM 1246 C CA . ALA A 1 166 ? 24.324 8.209 -40.036 1.00 52.62 166 ALA A CA 1
ATOM 1247 C C . ALA A 1 166 ? 22.953 7.750 -39.528 1.00 52.62 166 ALA A C 1
ATOM 1249 O O . ALA A 1 166 ? 22.589 8.002 -38.377 1.00 52.62 166 ALA A O 1
ATOM 1250 N N . VAL A 1 167 ? 22.184 7.107 -40.407 1.00 48.97 167 VAL A N 1
ATOM 1251 C CA . VAL A 1 167 ? 20.899 6.485 -40.068 1.00 48.97 167 VAL A CA 1
ATOM 1252 C C . VAL A 1 167 ? 21.063 4.985 -40.198 1.00 48.97 167 VAL A C 1
ATOM 1254 O O . VAL A 1 167 ? 21.266 4.477 -41.300 1.00 48.97 167 VAL A O 1
ATOM 1257 N N . GLU A 1 168 ? 20.944 4.279 -39.078 1.00 54.75 168 GLU A N 1
ATOM 1258 C CA . GLU A 1 168 ? 20.899 2.824 -39.074 1.00 54.75 168 GLU A CA 1
ATOM 1259 C C . GLU A 1 168 ? 19.492 2.371 -38.680 1.00 54.75 168 GLU A C 1
ATOM 1261 O O . GLU A 1 168 ? 19.020 2.593 -37.563 1.00 54.75 168 GLU A O 1
ATOM 1266 N N . ALA A 1 169 ? 18.798 1.759 -39.638 1.00 50.81 169 ALA A N 1
ATOM 1267 C CA . ALA A 1 169 ? 17.489 1.164 -39.430 1.00 50.81 169 ALA A CA 1
ATOM 1268 C C . ALA A 1 169 ? 17.649 -0.357 -39.369 1.00 50.81 169 ALA A C 1
ATOM 1270 O O . ALA A 1 169 ? 17.783 -1.021 -40.398 1.00 50.81 169 ALA A O 1
ATOM 1271 N N . MET A 1 170 ? 17.622 -0.922 -38.161 1.00 51.06 170 MET A N 1
ATOM 1272 C CA . MET A 1 170 ? 17.644 -2.371 -37.985 1.00 51.06 170 MET A CA 1
ATOM 1273 C C . MET A 1 170 ? 16.213 -2.902 -37.910 1.00 51.06 170 MET A C 1
ATOM 1275 O O . MET A 1 170 ? 15.515 -2.760 -36.906 1.00 51.06 170 MET A O 1
ATOM 1279 N N . LYS A 1 171 ? 15.767 -3.542 -38.996 1.00 51.81 171 LYS A N 1
ATOM 1280 C CA . LYS A 1 171 ? 14.518 -4.306 -39.003 1.00 51.81 171 LYS A CA 1
ATOM 1281 C C . LYS A 1 171 ? 14.760 -5.630 -38.279 1.00 51.81 171 LYS A C 1
ATOM 1283 O O . LYS A 1 171 ? 15.340 -6.553 -38.847 1.00 51.81 171 LYS A O 1
ATOM 1288 N N . VAL A 1 172 ? 14.301 -5.742 -37.036 1.00 56.38 172 VAL A N 1
ATOM 1289 C CA . VAL A 1 172 ? 14.382 -6.998 -36.281 1.00 56.38 172 VAL A CA 1
ATOM 1290 C C . VAL A 1 172 ? 13.271 -7.933 -36.772 1.00 56.38 172 VAL A C 1
ATOM 1292 O O . VAL A 1 172 ? 12.147 -7.902 -36.286 1.00 56.38 172 VAL A O 1
ATOM 1295 N N . VAL A 1 173 ? 13.571 -8.747 -37.788 1.00 57.06 173 VAL A N 1
ATOM 1296 C CA . VAL A 1 173 ? 12.741 -9.897 -38.185 1.00 57.06 173 VAL A CA 1
ATOM 1297 C C . VAL A 1 173 ? 13.462 -11.155 -37.737 1.00 57.06 173 VAL A C 1
ATOM 1299 O O . VAL A 1 173 ? 14.521 -11.483 -38.266 1.00 57.06 173 VAL A O 1
ATOM 1302 N N . HIS A 1 174 ? 12.895 -11.866 -36.768 1.00 54.41 174 HIS A N 1
ATOM 1303 C CA . HIS A 1 174 ? 13.299 -13.237 -36.473 1.00 54.41 174 HIS A CA 1
ATOM 1304 C C . HIS A 1 174 ? 12.308 -14.206 -37.126 1.00 54.41 174 HIS A C 1
ATOM 1306 O O . HIS A 1 174 ? 11.100 -14.056 -36.924 1.00 54.41 174 HIS A O 1
ATOM 1312 N N . PRO A 1 175 ? 12.773 -15.187 -37.923 1.00 48.59 175 PRO A N 1
ATOM 1313 C CA . PRO A 1 175 ? 11.896 -16.210 -38.469 1.00 48.59 175 PRO A CA 1
ATOM 1314 C C . PRO A 1 175 ? 11.413 -17.103 -37.322 1.00 48.59 175 PRO A C 1
ATOM 1316 O O . PRO A 1 175 ? 12.183 -17.879 -36.755 1.00 48.59 175 PRO A O 1
ATOM 1319 N N . GLY A 1 176 ? 10.134 -16.976 -36.970 1.00 47.06 176 GLY A N 1
ATOM 1320 C CA . GLY A 1 176 ? 9.473 -17.900 -36.057 1.00 47.06 176 GLY A CA 1
ATOM 1321 C C . GLY A 1 176 ? 9.518 -19.315 -36.633 1.00 47.06 176 GLY A C 1
ATOM 1322 O O . GLY A 1 176 ? 9.074 -19.543 -37.757 1.00 47.06 176 GLY A O 1
ATOM 1323 N N . ARG A 1 177 ? 10.078 -20.262 -35.876 1.00 47.09 177 ARG A N 1
ATOM 1324 C CA . ARG A 1 177 ? 9.850 -21.689 -36.119 1.00 47.09 177 ARG A CA 1
ATOM 1325 C C . ARG A 1 177 ? 8.467 -22.047 -35.574 1.00 47.09 177 ARG A C 1
ATOM 1327 O O . ARG A 1 177 ? 8.169 -21.702 -34.431 1.00 47.09 177 ARG A O 1
ATOM 1334 N N . CYS A 1 178 ? 7.660 -22.683 -36.423 1.00 41.09 178 CYS A N 1
ATOM 1335 C CA . CYS A 1 178 ? 6.422 -23.374 -36.064 1.00 41.09 178 CYS A CA 1
ATOM 1336 C C . CYS A 1 178 ? 6.699 -24.590 -35.176 1.00 41.09 178 CYS A C 1
ATOM 1338 O O . CYS A 1 178 ? 7.792 -25.187 -35.328 1.00 41.09 178 CYS A O 1
#

pLDDT: mean 70.73, std 18.91, range [35.19, 94.44]

Foldseek 3Di:
DDDDDDDDDDDDDDDDDDDDPPPPPPPPPDPPVVCVLFDWDFAFAFEAEPNHGLVHTATWIQGSVRWIWGAQVSCVVSFFHGDDGGIGTQVVDPQWDWDQDPVRSHIYIYHDPVGGHDDDDPPVPPPPPPPDDDDDQDKDKDKDWDADDDDDDPVDPDDSPDGDIDIDTDRDDDDDDD

Secondary structure (DSSP, 8-state):
----------------------------PPP-HHHHHT--EEEEEEEEETTEEEEEEEEEEEPTTS-EEEEHHHHHHTTB--SSSSEEEGGGSTTEEEEEETTTTEEEEEE-GGGB------TT---------------EEEEEEE-------TTS-------EEEEEEE--------

Organism: NCBI:txid2172652